Protein AF-A0A353EGK8-F1 (afdb_monomer_lite)

Structure (mmCIF, N/CA/C/O backbone):
data_AF-A0A353EGK8-F1
#
_entry.id   AF-A0A353EGK8-F1
#
loop_
_atom_site.group_PDB
_atom_site.id
_atom_site.type_symbol
_atom_site.label_atom_id
_atom_site.label_alt_id
_atom_site.label_comp_id
_atom_site.label_asym_id
_atom_site.label_entity_id
_atom_site.label_seq_id
_atom_site.pdbx_PDB_ins_code
_atom_site.Cartn_x
_atom_site.Cartn_y
_atom_site.Cartn_z
_atom_site.occupancy
_atom_site.B_iso_or_equiv
_atom_site.auth_seq_id
_atom_site.auth_comp_id
_atom_site.auth_asym_id
_atom_site.auth_atom_id
_atom_site.pdbx_PDB_model_num
ATOM 1 N N . MET A 1 1 ? -9.228 12.645 11.166 1.00 62.69 1 MET A N 1
ATOM 2 C CA . MET A 1 1 ? -10.429 12.181 10.434 1.00 62.69 1 MET A CA 1
ATOM 3 C C . MET A 1 1 ? -10.114 11.695 9.020 1.00 62.69 1 MET A C 1
ATOM 5 O O . MET A 1 1 ? -10.571 10.617 8.693 1.00 62.69 1 MET A O 1
ATOM 9 N N . THR A 1 2 ? -9.317 12.392 8.200 1.00 78.31 2 THR A N 1
ATOM 10 C CA . THR A 1 2 ? -8.982 11.916 6.832 1.00 78.31 2 THR A CA 1
ATOM 11 C C . THR A 1 2 ? -7.928 10.806 6.809 1.00 78.31 2 THR A C 1
ATOM 13 O O . THR A 1 2 ? -8.077 9.824 6.099 1.00 78.31 2 THR A O 1
ATOM 16 N N . THR A 1 3 ? -6.887 10.931 7.631 1.00 88.06 3 THR A N 1
ATOM 17 C CA . THR A 1 3 ? -5.777 9.972 7.723 1.00 88.06 3 THR A CA 1
ATOM 18 C C . THR A 1 3 ? -6.232 8.571 8.141 1.00 88.06 3 THR A C 1
ATOM 20 O O . THR A 1 3 ? -5.842 7.597 7.510 1.00 88.06 3 THR A O 1
ATOM 23 N N . GLN A 1 4 ? -7.110 8.486 9.149 1.00 92.06 4 GLN A N 1
ATOM 24 C CA . GLN A 1 4 ? -7.662 7.213 9.626 1.00 92.06 4 GLN A CA 1
ATOM 25 C C . GLN A 1 4 ? -8.452 6.498 8.528 1.00 92.06 4 GLN A C 1
ATOM 27 O O . GLN A 1 4 ? -8.209 5.329 8.286 1.00 92.06 4 GLN A O 1
ATOM 32 N N . LYS A 1 5 ? -9.285 7.225 7.767 1.00 92.44 5 LYS A N 1
ATOM 33 C CA . LYS A 1 5 ? -10.036 6.652 6.637 1.00 92.44 5 LYS A CA 1
ATOM 34 C C . LYS A 1 5 ? -9.133 5.974 5.604 1.00 92.44 5 LYS A C 1
ATOM 36 O O . LYS A 1 5 ? -9.522 4.970 5.026 1.00 92.44 5 LYS A O 1
ATOM 41 N N . VAL A 1 6 ? -7.935 6.515 5.366 1.00 92.94 6 VAL A N 1
ATOM 42 C CA . VAL A 1 6 ? -6.958 5.890 4.461 1.00 92.94 6 VAL A CA 1
ATOM 43 C C . VAL A 1 6 ? -6.434 4.583 5.046 1.00 92.94 6 VAL A C 1
ATOM 45 O O . VAL A 1 6 ? -6.333 3.598 4.323 1.00 92.94 6 VAL A O 1
ATOM 48 N N . ILE A 1 7 ? -6.103 4.568 6.339 1.00 94.62 7 ILE A N 1
ATOM 49 C CA . ILE A 1 7 ? -5.609 3.365 7.017 1.00 94.62 7 ILE A CA 1
ATOM 50 C C . ILE A 1 7 ? -6.693 2.284 7.032 1.00 94.62 7 ILE A C 1
ATOM 52 O O . ILE A 1 7 ? -6.400 1.143 6.681 1.00 94.62 7 ILE A O 1
ATOM 56 N N . ASP A 1 8 ? -7.930 2.654 7.356 1.00 94.25 8 ASP A N 1
ATOM 57 C CA . ASP A 1 8 ? -9.075 1.744 7.395 1.00 94.25 8 ASP A CA 1
ATOM 58 C C . ASP A 1 8 ? -9.338 1.148 6.002 1.00 94.25 8 ASP A C 1
ATOM 60 O O . ASP A 1 8 ? -9.357 -0.069 5.850 1.00 94.25 8 ASP A O 1
ATOM 64 N N . ALA A 1 9 ? -9.382 1.978 4.952 1.00 94.56 9 ALA A N 1
ATOM 65 C CA . ALA A 1 9 ? -9.556 1.500 3.578 1.00 94.56 9 ALA A CA 1
ATOM 66 C C . ALA A 1 9 ? -8.426 0.554 3.122 1.00 94.56 9 ALA A C 1
ATOM 68 O O . ALA A 1 9 ? -8.669 -0.410 2.395 1.00 94.56 9 ALA A O 1
ATOM 69 N N . ILE A 1 10 ? -7.179 0.804 3.547 1.00 94.81 10 ILE A N 1
ATOM 70 C CA . ILE A 1 10 ? -6.052 -0.105 3.279 1.00 94.81 10 ILE A CA 1
ATOM 71 C C . ILE A 1 10 ? -6.231 -1.421 4.040 1.00 94.81 10 ILE A C 1
ATOM 73 O O . ILE A 1 10 ? -6.016 -2.486 3.462 1.00 94.81 10 ILE A O 1
ATOM 77 N N . ARG A 1 11 ? -6.612 -1.360 5.319 1.00 93.06 11 ARG A N 1
ATOM 78 C CA . ARG A 1 11 ? -6.823 -2.536 6.169 1.00 93.06 11 ARG A CA 1
ATOM 79 C C . ARG A 1 11 ? -7.916 -3.435 5.598 1.00 93.06 11 ARG A C 1
ATOM 81 O O . ARG A 1 11 ? -7.691 -4.636 5.471 1.00 93.06 11 ARG A O 1
ATOM 88 N N . ASP A 1 12 ? -9.039 -2.848 5.204 1.00 92.56 12 ASP 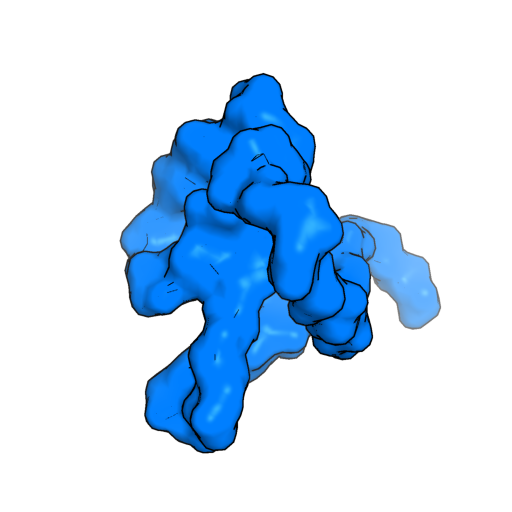A N 1
ATOM 89 C CA . ASP A 1 12 ? -10.187 -3.572 4.659 1.00 92.56 12 ASP A CA 1
ATOM 90 C C . ASP A 1 12 ? -9.844 -4.261 3.333 1.00 92.56 12 ASP A C 1
ATOM 92 O O . ASP A 1 12 ? -10.201 -5.418 3.120 1.00 92.56 12 ASP A O 1
ATOM 96 N N . ALA A 1 13 ? -9.090 -3.589 2.458 1.00 92.69 13 ALA A N 1
ATOM 97 C CA . ALA A 1 13 ? -8.689 -4.156 1.172 1.00 92.69 13 ALA A CA 1
ATOM 98 C C . ALA A 1 13 ? -7.634 -5.267 1.292 1.00 92.69 13 ALA A C 1
ATOM 100 O O . ALA A 1 13 ? -7.598 -6.184 0.471 1.00 92.69 13 ALA A O 1
ATOM 101 N N . VAL A 1 14 ? -6.732 -5.164 2.271 1.00 91.81 14 VAL A N 1
ATOM 102 C CA . VAL A 1 14 ? -5.616 -6.104 2.448 1.00 91.81 14 VAL A CA 1
ATOM 103 C C . VAL A 1 14 ? -6.026 -7.324 3.274 1.00 91.81 14 VAL A C 1
ATOM 105 O O . VAL A 1 14 ? -5.489 -8.413 3.055 1.00 91.81 14 VAL A O 1
ATOM 108 N N . GLY A 1 15 ? -6.976 -7.160 4.197 1.00 89.69 15 GLY A N 1
ATOM 109 C CA . GLY A 1 15 ? -7.412 -8.217 5.102 1.00 89.69 15 GLY A CA 1
ATOM 110 C C . GLY A 1 15 ? -6.290 -8.704 6.025 1.00 89.69 15 GLY A C 1
ATOM 111 O O . GLY A 1 15 ? -5.362 -7.967 6.371 1.00 89.69 15 GLY A O 1
ATOM 112 N N . ASP A 1 16 ? -6.375 -9.966 6.445 1.00 89.81 16 ASP A N 1
ATOM 113 C CA . ASP A 1 16 ? -5.363 -10.575 7.304 1.00 89.81 16 ASP A CA 1
ATOM 114 C C . ASP A 1 16 ? -4.150 -11.071 6.497 1.00 89.81 16 ASP A C 1
ATOM 116 O O . ASP A 1 16 ? -4.156 -12.124 5.858 1.00 89.81 16 ASP A O 1
ATOM 120 N N . ILE A 1 17 ? -3.063 -10.303 6.570 1.00 88.69 17 ILE A N 1
ATOM 121 C CA . ILE A 1 17 ? -1.789 -10.594 5.898 1.00 88.69 17 ILE A CA 1
ATOM 122 C C . ILE A 1 17 ? -1.165 -11.902 6.406 1.00 88.69 17 ILE A C 1
ATOM 124 O O . ILE A 1 17 ? -0.444 -12.563 5.655 1.00 88.69 17 ILE A O 1
ATOM 128 N N . ALA A 1 18 ? -1.397 -12.278 7.669 1.00 86.12 18 ALA A N 1
ATOM 129 C CA . ALA A 1 18 ? -0.756 -13.445 8.273 1.00 86.12 18 ALA A CA 1
ATOM 130 C C . ALA A 1 18 ? -1.273 -14.765 7.685 1.00 86.12 18 ALA A C 1
ATOM 132 O O . ALA A 1 18 ? -0.541 -15.755 7.662 1.00 86.12 18 ALA A O 1
ATOM 133 N N . THR A 1 19 ? -2.508 -14.769 7.185 1.00 87.56 19 THR A N 1
ATOM 134 C CA . THR A 1 19 ? -3.171 -15.949 6.617 1.00 87.56 19 THR A CA 1
ATOM 135 C C . THR A 1 19 ? -3.148 -15.978 5.086 1.00 87.56 19 THR A C 1
ATOM 137 O O . THR A 1 19 ? -3.524 -16.985 4.483 1.00 87.56 19 THR A O 1
ATOM 140 N N . ALA A 1 20 ? -2.651 -14.921 4.437 1.00 87.12 20 ALA A N 1
ATOM 141 C CA . ALA A 1 20 ? -2.570 -14.839 2.984 1.00 87.12 20 ALA A CA 1
ATOM 142 C C . ALA A 1 20 ? -1.551 -15.838 2.399 1.00 87.12 20 ALA A C 1
ATOM 144 O O . ALA A 1 20 ? -0.363 -15.808 2.725 1.00 87.12 20 ALA A O 1
ATOM 145 N N . THR A 1 21 ? -1.990 -16.683 1.457 1.00 86.69 21 THR A N 1
ATOM 146 C CA . THR A 1 21 ? -1.118 -17.638 0.736 1.00 86.69 21 THR A CA 1
ATOM 147 C C . THR A 1 21 ? 0.001 -16.938 -0.040 1.00 86.69 21 THR A C 1
ATOM 149 O O . THR A 1 21 ? 1.094 -17.475 -0.198 1.00 86.69 21 THR A O 1
ATOM 152 N N . SER A 1 22 ? -0.258 -15.724 -0.526 1.00 88.19 22 SER A N 1
ATOM 153 C CA . SER A 1 22 ? 0.737 -14.832 -1.121 1.00 88.19 22 SER A CA 1
ATOM 154 C C . SER A 1 22 ? 0.616 -13.475 -0.450 1.00 88.19 22 SER A C 1
ATOM 156 O O . SER A 1 22 ? -0.461 -12.884 -0.454 1.00 88.19 22 SER A O 1
ATOM 158 N N . LYS A 1 23 ? 1.709 -12.995 0.151 1.00 90.19 23 LYS A N 1
ATOM 159 C CA . LYS A 1 23 ? 1.692 -11.743 0.912 1.00 90.19 23 LYS A CA 1
ATOM 160 C C . LYS A 1 23 ? 1.398 -10.569 -0.028 1.00 90.19 23 LYS A C 1
ATOM 162 O O . LYS A 1 23 ? 2.200 -10.332 -0.935 1.00 90.19 23 LYS A O 1
ATOM 167 N N . PRO A 1 24 ? 0.286 -9.840 0.167 1.00 93.75 24 PRO A N 1
ATOM 168 C CA . PRO A 1 24 ? -0.020 -8.684 -0.657 1.00 93.75 24 PRO A CA 1
ATOM 169 C C . PRO A 1 24 ? 0.991 -7.562 -0.409 1.00 93.75 24 PRO A C 1
ATOM 171 O O . PRO A 1 24 ? 1.611 -7.463 0.654 1.00 93.75 24 PRO A O 1
ATOM 174 N N . VAL A 1 25 ? 1.130 -6.691 -1.404 1.00 95.69 25 VAL A N 1
ATOM 175 C CA . VAL A 1 25 ? 1.950 -5.479 -1.330 1.00 95.69 25 VAL A CA 1
ATOM 176 C C . VAL A 1 25 ? 1.108 -4.281 -1.745 1.00 95.69 25 VAL A C 1
ATOM 178 O O . VAL A 1 25 ? 0.288 -4.379 -2.659 1.00 95.69 25 VAL A O 1
ATOM 181 N N . LEU A 1 26 ? 1.313 -3.142 -1.090 1.00 96.81 26 LEU A N 1
ATOM 182 C CA . LEU A 1 26 ? 0.707 -1.882 -1.501 1.00 96.81 26 LEU A CA 1
ATOM 183 C C . LEU A 1 26 ? 1.631 -1.191 -2.500 1.00 96.81 26 LEU A C 1
ATOM 185 O O . LEU A 1 26 ? 2.776 -0.877 -2.175 1.00 96.81 26 LEU A O 1
ATOM 189 N N . LEU A 1 27 ? 1.127 -0.953 -3.707 1.00 97.31 27 LEU A N 1
ATOM 190 C CA . LEU A 1 27 ? 1.877 -0.319 -4.785 1.00 97.31 27 LEU A CA 1
ATOM 191 C C . LEU A 1 27 ? 1.449 1.145 -4.946 1.00 97.31 27 LEU A C 1
ATOM 193 O O . LEU A 1 27 ? 0.263 1.441 -5.098 1.00 97.31 27 LEU A O 1
ATOM 197 N N . THR A 1 28 ? 2.410 2.066 -4.908 1.00 97.12 28 THR A N 1
ATOM 198 C CA . THR A 1 28 ? 2.182 3.518 -4.964 1.00 97.12 28 THR A CA 1
ATOM 199 C C . THR A 1 28 ? 3.074 4.194 -6.005 1.00 97.12 28 THR A C 1
ATOM 201 O O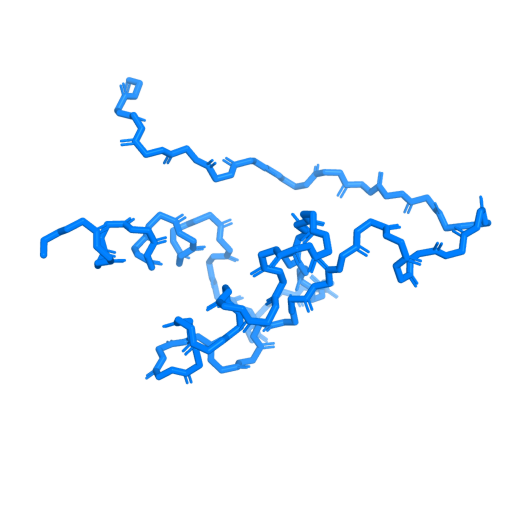 . THR A 1 28 ? 3.968 3.586 -6.593 1.00 97.12 28 THR A O 1
ATOM 204 N N . TYR A 1 29 ? 2.882 5.495 -6.220 1.00 97.31 29 TYR A N 1
ATOM 205 C CA . TYR A 1 29 ? 3.904 6.320 -6.867 1.00 97.31 29 TYR A CA 1
ATOM 206 C C . TYR A 1 29 ? 5.084 6.563 -5.905 1.00 97.31 29 TYR A C 1
ATOM 208 O O . TYR A 1 29 ? 4.949 6.413 -4.686 1.00 97.31 29 TYR A O 1
ATOM 216 N N . MET A 1 30 ? 6.267 6.858 -6.450 1.00 97.69 30 MET A N 1
ATOM 217 C CA . MET A 1 30 ? 7.511 7.005 -5.674 1.00 97.69 30 MET A CA 1
ATOM 218 C C . MET A 1 30 ? 7.486 8.188 -4.713 1.00 97.69 30 MET A C 1
ATOM 220 O O . MET A 1 30 ? 7.966 8.068 -3.587 1.00 97.69 30 MET A O 1
ATOM 224 N N . ASP A 1 31 ? 6.915 9.305 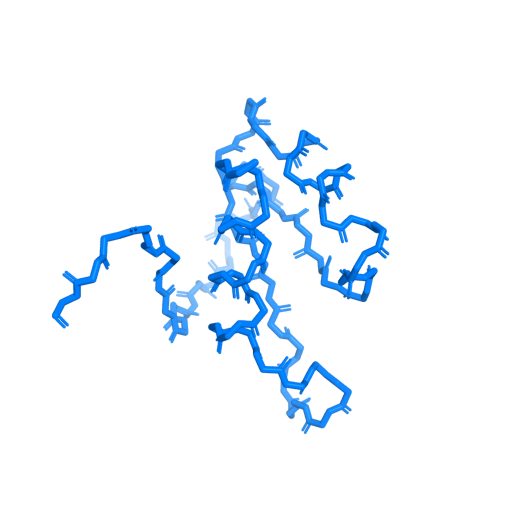-5.147 1.00 97.88 31 ASP A N 1
ATOM 225 C CA . ASP A 1 31 ? 6.798 10.551 -4.388 1.00 97.88 31 ASP A CA 1
ATOM 226 C C . ASP A 1 31 ? 6.056 10.372 -3.055 1.00 97.88 31 ASP A C 1
ATOM 228 O O . ASP A 1 31 ? 6.424 10.984 -2.050 1.00 97.88 31 ASP A O 1
ATOM 232 N N . ILE A 1 32 ? 5.067 9.476 -3.014 1.00 96.94 32 ILE A N 1
ATOM 233 C CA . ILE A 1 32 ? 4.262 9.215 -1.815 1.00 96.94 32 ILE A CA 1
ATOM 234 C C . ILE A 1 32 ? 4.672 7.956 -1.042 1.00 96.94 32 ILE A C 1
ATOM 236 O O . ILE A 1 32 ? 4.241 7.790 0.099 1.00 96.94 32 ILE A O 1
ATOM 240 N N . ARG A 1 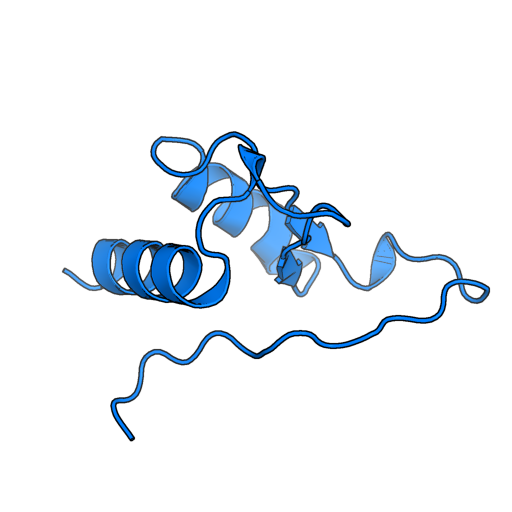33 ? 5.517 7.076 -1.601 1.00 97.81 33 ARG A N 1
ATOM 241 C CA . ARG A 1 33 ? 5.818 5.747 -1.024 1.00 97.81 33 ARG A CA 1
ATOM 242 C C . ARG A 1 33 ? 6.270 5.814 0.438 1.00 97.81 33 ARG A C 1
ATOM 244 O O . ARG A 1 33 ? 5.729 5.111 1.292 1.00 97.81 33 ARG A O 1
ATOM 251 N N . ARG A 1 34 ? 7.243 6.683 0.747 1.00 96.75 34 ARG A N 1
ATOM 252 C CA . ARG A 1 34 ? 7.749 6.871 2.122 1.00 96.75 34 ARG A CA 1
ATOM 253 C C . ARG A 1 34 ? 6.640 7.341 3.060 1.00 96.75 34 ARG A C 1
ATOM 255 O O . ARG A 1 34 ? 6.522 6.812 4.161 1.00 96.75 34 ARG A O 1
ATOM 262 N N . TYR A 1 35 ? 5.849 8.321 2.632 1.00 96.44 35 TYR A N 1
ATOM 263 C CA . TYR A 1 35 ? 4.774 8.888 3.443 1.00 96.44 35 TYR A CA 1
ATOM 264 C C . TYR A 1 35 ? 3.685 7.856 3.726 1.00 96.44 35 TYR A C 1
ATOM 266 O O . TYR A 1 35 ? 3.262 7.733 4.871 1.00 96.44 35 TYR A O 1
ATOM 274 N N . VAL A 1 36 ? 3.306 7.053 2.728 1.00 96.38 36 VAL A N 1
ATOM 275 C CA . VAL A 1 36 ? 2.347 5.954 2.894 1.00 96.38 36 VAL A CA 1
ATOM 276 C C . VAL A 1 36 ? 2.892 4.886 3.843 1.00 96.38 36 VAL A C 1
ATOM 278 O O . VAL A 1 36 ? 2.157 4.438 4.718 1.00 96.38 36 VAL A O 1
ATOM 281 N N . LYS A 1 37 ? 4.178 4.509 3.750 1.00 96.88 37 LYS A N 1
ATOM 282 C CA . LYS A 1 37 ? 4.749 3.552 4.712 1.00 96.88 37 LYS A CA 1
ATOM 283 C C . LYS A 1 37 ? 4.712 4.103 6.134 1.00 96.88 37 LYS A C 1
ATOM 285 O O . LYS A 1 37 ? 4.244 3.407 7.022 1.00 96.88 37 LYS A O 1
ATOM 290 N N . VAL A 1 38 ? 5.165 5.342 6.342 1.00 95.81 38 VAL A N 1
ATOM 291 C CA . VAL A 1 38 ? 5.132 5.993 7.664 1.00 95.81 38 VAL A CA 1
ATOM 292 C C . VAL A 1 38 ? 3.706 6.057 8.209 1.00 95.81 38 VAL A C 1
ATOM 294 O O . VAL A 1 38 ? 3.501 5.755 9.380 1.00 95.81 38 VAL A O 1
ATOM 297 N N . LEU A 1 39 ? 2.738 6.392 7.354 1.00 94.69 39 LEU A N 1
ATOM 298 C CA . LEU A 1 39 ? 1.324 6.468 7.698 1.00 94.69 39 LEU A CA 1
ATOM 299 C C . LEU A 1 39 ? 0.789 5.145 8.264 1.00 94.69 39 LEU A C 1
ATOM 301 O O . LEU A 1 39 ? 0.144 5.151 9.307 1.00 94.69 39 LEU A O 1
ATOM 305 N N . ILE A 1 40 ? 1.062 4.021 7.597 1.00 94.88 40 ILE A N 1
ATOM 306 C CA . ILE A 1 40 ? 0.498 2.724 7.998 1.00 94.88 40 ILE A CA 1
ATOM 307 C C . ILE A 1 40 ? 1.333 1.990 9.053 1.00 94.88 40 ILE A C 1
ATOM 309 O O . ILE A 1 40 ? 0.848 1.028 9.642 1.00 94.88 40 ILE A O 1
ATOM 313 N N . SER A 1 41 ? 2.588 2.386 9.291 1.00 93.31 41 SER A N 1
ATOM 314 C CA . SER A 1 41 ? 3.515 1.631 10.151 1.00 93.31 41 SER A CA 1
ATOM 315 C C . SER A 1 41 ? 3.027 1.441 11.590 1.00 93.31 41 SER A C 1
ATOM 317 O O . SER A 1 41 ? 3.403 0.454 12.207 1.00 93.31 41 SER A O 1
ATOM 319 N N . GLY A 1 42 ? 2.197 2.343 12.123 1.00 91.19 42 GLY A N 1
ATOM 320 C CA . GLY A 1 42 ? 1.636 2.200 13.474 1.00 91.19 42 GLY A CA 1
ATOM 321 C C . GLY A 1 42 ? 0.524 1.152 13.594 1.00 91.19 42 GLY A C 1
ATOM 322 O O . GLY A 1 42 ? 0.129 0.815 14.704 1.00 91.19 42 GLY A O 1
ATOM 323 N N . GLU A 1 43 ? 0.008 0.652 12.469 1.00 91.88 43 GLU A N 1
ATOM 324 C CA . GLU A 1 43 ? -1.266 -0.072 12.420 1.00 91.88 43 GLU A CA 1
ATOM 325 C C . GLU A 1 43 ? -1.260 -1.317 11.516 1.00 91.88 43 GLU A C 1
ATOM 327 O O . GLU A 1 43 ? -2.027 -2.255 11.753 1.00 91.88 43 GLU A O 1
ATOM 332 N N . ILE A 1 44 ? -0.420 -1.329 10.477 1.00 92.88 44 ILE A N 1
ATOM 333 C CA . ILE A 1 44 ? -0.294 -2.391 9.468 1.00 92.88 44 ILE A CA 1
ATOM 334 C C . ILE A 1 44 ? 1.198 -2.595 9.147 1.00 92.88 44 ILE A C 1
ATOM 336 O O . ILE A 1 44 ? 1.667 -2.426 8.018 1.00 92.88 44 ILE A O 1
ATOM 340 N N . GLU A 1 45 ? 1.987 -2.923 10.170 1.00 90.25 45 GLU A N 1
ATOM 341 C CA . GLU A 1 45 ? 3.452 -2.976 10.074 1.00 90.25 45 GLU A CA 1
ATOM 342 C C . GLU A 1 45 ? 3.952 -3.965 9.005 1.00 90.25 45 GLU A C 1
ATOM 344 O O . GLU A 1 45 ? 4.856 -3.640 8.225 1.00 90.25 45 GLU A O 1
ATOM 349 N N . ALA A 1 46 ? 3.311 -5.136 8.919 1.00 91.31 46 ALA A N 1
ATOM 350 C CA . ALA A 1 46 ? 3.695 -6.232 8.030 1.00 91.31 46 ALA A CA 1
ATOM 351 C C . ALA A 1 46 ? 3.465 -5.948 6.533 1.00 91.31 46 ALA A C 1
ATOM 353 O O . ALA A 1 46 ? 4.013 -6.664 5.692 1.00 91.31 46 ALA A O 1
ATOM 354 N N . LEU A 1 47 ? 2.680 -4.922 6.179 1.00 95.31 47 LEU A N 1
ATOM 355 C CA . LEU A 1 47 ? 2.404 -4.592 4.782 1.00 95.31 47 LEU A CA 1
ATOM 356 C C . LEU A 1 47 ? 3.613 -3.899 4.144 1.00 95.31 47 LEU A C 1
ATOM 358 O O . LEU A 1 47 ? 4.055 -2.823 4.572 1.00 95.31 47 LEU A O 1
ATOM 362 N N . ALA A 1 48 ? 4.148 -4.512 3.091 1.00 95.50 48 ALA A N 1
ATOM 363 C CA . ALA A 1 48 ? 5.163 -3.884 2.261 1.00 95.50 48 ALA A CA 1
ATOM 364 C C . ALA A 1 48 ? 4.523 -2.781 1.410 1.00 95.50 48 ALA A C 1
ATOM 366 O O . ALA A 1 48 ? 3.505 -3.001 0.757 1.00 95.50 48 ALA A O 1
ATOM 367 N N . VAL A 1 49 ? 5.149 -1.603 1.404 1.00 97.19 49 VAL A N 1
ATOM 368 C CA . VAL A 1 49 ? 4.778 -0.488 0.525 1.00 97.19 49 VAL A CA 1
ATOM 369 C C . VAL A 1 49 ? 5.902 -0.302 -0.479 1.00 97.19 49 VAL A C 1
ATOM 371 O O . VAL A 1 49 ? 7.036 0.009 -0.086 1.00 97.19 49 VAL A O 1
ATOM 374 N N . LEU A 1 50 ? 5.580 -0.512 -1.749 1.00 97.06 50 LEU A N 1
ATOM 375 C CA . LEU A 1 50 ? 6.477 -0.408 -2.893 1.00 97.06 50 LEU A CA 1
ATOM 376 C C . LEU A 1 50 ? 6.006 0.711 -3.815 1.00 97.06 50 LEU A C 1
ATOM 378 O O . LEU A 1 50 ? 4.829 1.057 -3.859 1.00 97.06 50 LEU A O 1
ATOM 382 N N . SER A 1 51 ? 6.932 1.250 -4.585 1.00 97.00 51 SER A N 1
ATOM 383 C CA . SER A 1 51 ? 6.673 2.164 -5.680 1.00 97.00 51 SER A CA 1
ATOM 384 C C . SER A 1 51 ? 6.771 1.444 -7.018 1.00 97.00 51 SER A C 1
ATOM 386 O O . SER A 1 51 ? 7.538 0.494 -7.167 1.00 97.00 51 SER A O 1
ATOM 388 N N . TYR A 1 52 ? 6.050 1.932 -8.027 1.00 95.19 52 TYR A N 1
ATOM 389 C CA . TYR A 1 52 ? 6.140 1.385 -9.388 1.00 95.19 52 TYR A CA 1
ATOM 390 C C . TYR A 1 52 ? 7.574 1.358 -9.946 1.00 95.19 52 TYR A C 1
ATOM 392 O O . TYR A 1 52 ? 7.913 0.466 -10.712 1.00 95.19 52 TYR A O 1
ATOM 400 N N . GLN A 1 53 ? 8.428 2.309 -9.557 1.00 93.81 53 GLN A N 1
ATOM 401 C CA . GLN A 1 53 ? 9.824 2.388 -10.011 1.00 93.81 53 GLN A CA 1
ATOM 402 C C . GLN A 1 53 ? 10.762 1.392 -9.316 1.00 93.81 53 GLN A C 1
ATOM 404 O O . GLN A 1 53 ? 11.853 1.147 -9.823 1.00 93.81 53 GLN A O 1
ATOM 409 N N . GLU A 1 54 ? 10.364 0.815 -8.179 1.00 94.19 54 GLU A N 1
ATOM 410 C CA . GLU A 1 54 ? 11.112 -0.270 -7.528 1.00 94.19 54 GLU A CA 1
ATOM 411 C C . GLU A 1 54 ? 10.904 -1.622 -8.238 1.00 94.19 54 GLU A C 1
ATOM 413 O O . GLU A 1 54 ? 11.615 -2.582 -7.943 1.00 94.19 54 GLU A O 1
ATOM 418 N N . LEU A 1 55 ? 9.956 -1.713 -9.181 1.00 93.56 55 LEU A N 1
ATOM 419 C CA . LEU A 1 55 ? 9.694 -2.922 -9.958 1.00 93.56 55 LEU A CA 1
ATOM 420 C C . LEU A 1 55 ? 10.618 -3.009 -11.179 1.00 93.56 55 LEU A C 1
ATOM 422 O O . LEU A 1 55 ? 10.784 -2.048 -11.933 1.00 93.56 55 LEU A O 1
ATOM 426 N N . THR A 1 56 ? 11.193 -4.189 -11.408 1.00 91.69 56 THR A N 1
ATOM 427 C CA . THR A 1 56 ? 11.913 -4.478 -12.652 1.00 91.69 56 THR A CA 1
ATOM 428 C C . THR A 1 56 ? 10.925 -4.751 -13.786 1.00 91.69 56 THR A C 1
ATOM 430 O O . THR A 1 56 ? 9.777 -5.135 -13.560 1.00 91.69 56 THR A O 1
ATOM 433 N N . LYS A 1 57 ? 11.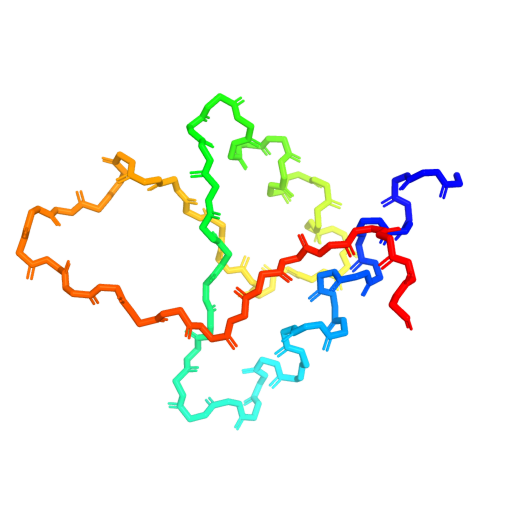375 -4.570 -15.033 1.00 87.50 57 LYS A N 1
ATOM 434 C CA . LYS A 1 57 ? 10.536 -4.762 -16.230 1.00 87.50 57 LYS A CA 1
ATOM 435 C C . LYS A 1 57 ? 10.058 -6.205 -16.422 1.00 87.50 57 LYS A C 1
ATOM 437 O O . LYS A 1 57 ? 9.102 -6.422 -17.155 1.00 87.50 57 LYS A O 1
ATOM 442 N N . ASP A 1 58 ? 10.707 -7.157 -15.759 1.00 92.75 58 ASP A N 1
ATOM 443 C CA . ASP A 1 58 ? 10.429 -8.588 -15.891 1.00 92.75 58 ASP A CA 1
ATOM 444 C C . ASP A 1 58 ? 9.389 -9.093 -14.873 1.00 92.75 58 ASP A C 1
ATOM 446 O O . ASP A 1 58 ? 9.048 -10.276 -14.865 1.00 92.75 58 ASP A O 1
ATOM 450 N N . ILE A 1 59 ? 8.878 -8.218 -13.996 1.00 90.12 59 ILE A N 1
ATOM 451 C CA . ILE A 1 59 ? 7.865 -8.571 -12.996 1.00 90.12 59 ILE A CA 1
ATOM 452 C C . ILE A 1 59 ? 6.464 -8.334 -13.562 1.00 90.12 59 ILE A C 1
ATOM 454 O O . ILE A 1 59 ? 6.104 -7.218 -13.936 1.00 90.12 59 ILE A O 1
ATOM 458 N N . ASN A 1 60 ? 5.634 -9.377 -13.532 1.00 90.06 60 ASN A N 1
ATOM 459 C CA . ASN A 1 60 ? 4.201 -9.261 -13.782 1.00 90.06 60 ASN A CA 1
ATOM 460 C C . ASN A 1 60 ? 3.476 -8.880 -12.490 1.00 90.06 60 ASN A C 1
ATOM 462 O O . ASN A 1 60 ? 3.568 -9.579 -11.480 1.00 90.06 60 ASN A O 1
ATOM 466 N N . VAL A 1 61 ? 2.736 -7.774 -12.528 1.00 90.81 61 VAL A N 1
ATOM 467 C CA . VAL A 1 61 ? 1.920 -7.313 -11.402 1.00 90.81 61 VAL A CA 1
ATOM 468 C C . VAL A 1 61 ? 0.498 -7.825 -11.580 1.00 90.81 61 VAL A C 1
ATOM 470 O O . VAL A 1 61 ? -0.141 -7.539 -12.590 1.00 90.81 61 VAL A O 1
ATOM 473 N N . HIS A 1 62 ? -0.013 -8.537 -10.578 1.00 92.31 62 HIS A N 1
ATOM 474 C CA . HIS A 1 62 ? -1.414 -8.944 -10.511 1.00 92.31 62 HIS A CA 1
ATOM 475 C C . HIS A 1 62 ? -2.161 -8.031 -9.531 1.00 92.31 62 HIS A C 1
ATOM 477 O O . HIS A 1 62 ? -1.910 -8.109 -8.326 1.00 92.31 62 HIS A O 1
ATOM 483 N N . PRO A 1 63 ? -3.056 -7.145 -10.007 1.00 92.69 63 PRO A N 1
ATOM 484 C CA . PRO A 1 63 ? -3.846 -6.302 -9.120 1.00 92.69 63 PRO A CA 1
ATOM 485 C C . PRO A 1 63 ? -4.829 -7.154 -8.313 1.00 92.69 63 PRO A C 1
ATOM 487 O O . PRO A 1 63 ? -5.650 -7.861 -8.890 1.00 92.69 63 PRO A O 1
ATOM 490 N N . LEU A 1 64 ? -4.758 -7.063 -6.984 1.00 92.19 64 LEU A N 1
ATOM 491 C CA . LEU A 1 64 ? -5.738 -7.689 -6.084 1.00 92.19 64 LEU A CA 1
ATOM 492 C C . LEU A 1 64 ? -6.945 -6.774 -5.828 1.00 92.19 64 LEU A C 1
ATOM 494 O O . LEU A 1 64 ? -8.040 -7.244 -5.547 1.00 92.19 64 LEU A O 1
ATOM 498 N N . GLY A 1 65 ? -6.739 -5.463 -5.948 1.00 92.44 65 GLY A N 1
ATOM 499 C CA . GLY A 1 65 ? -7.739 -4.429 -5.726 1.00 92.44 65 GLY A CA 1
ATOM 500 C C . GLY A 1 65 ? -7.110 -3.040 -5.797 1.00 92.44 65 GLY A C 1
ATOM 501 O O . GLY A 1 65 ? -5.898 -2.899 -5.992 1.00 92.44 65 GLY A O 1
ATOM 502 N N . ARG A 1 66 ? -7.932 -2.002 -5.636 1.00 93.56 66 ARG A N 1
ATOM 503 C CA . ARG A 1 66 ? -7.488 -0.607 -5.556 1.00 93.56 66 ARG A CA 1
ATOM 504 C C . ARG A 1 66 ? -8.089 0.033 -4.315 1.00 93.56 66 ARG A C 1
ATOM 506 O O . ARG A 1 66 ? -9.277 -0.117 -4.070 1.00 93.56 66 ARG A O 1
ATOM 513 N N . ILE A 1 67 ? -7.272 0.768 -3.569 1.00 94.00 67 ILE A N 1
ATOM 514 C CA . ILE A 1 67 ? -7.745 1.530 -2.414 1.00 94.00 67 ILE A CA 1
ATOM 515 C C . ILE A 1 67 ? -8.513 2.752 -2.918 1.00 94.00 67 ILE A C 1
ATOM 517 O O . ILE A 1 67 ? -7.955 3.575 -3.652 1.00 94.00 67 ILE A O 1
ATOM 521 N N . THR A 1 68 ? -9.777 2.867 -2.524 1.00 90.25 68 THR A N 1
ATOM 522 C CA . THR A 1 68 ? -10.649 4.015 -2.792 1.00 90.25 68 THR A CA 1
ATOM 523 C C . THR A 1 68 ? -11.167 4.563 -1.468 1.00 90.25 68 THR A C 1
ATOM 525 O O . THR A 1 68 ? -11.380 3.814 -0.523 1.00 90.25 68 THR A O 1
ATOM 528 N N . LEU A 1 69 ? -11.333 5.884 -1.383 1.00 85.75 69 LEU A N 1
ATOM 529 C CA . LEU A 1 69 ? -11.879 6.554 -0.190 1.00 85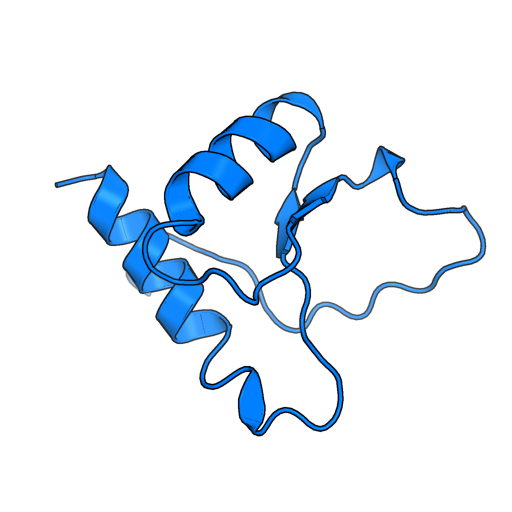.75 69 LEU A CA 1
ATOM 530 C C . LEU A 1 69 ? -13.344 6.971 -0.372 1.00 85.75 69 LEU A C 1
ATOM 532 O O . LEU A 1 69 ? -13.919 7.600 0.512 1.00 85.75 69 LEU A O 1
ATOM 536 N N . GLU A 1 70 ? -13.911 6.669 -1.536 1.00 76.31 70 GLU A N 1
ATOM 537 C CA . GLU A 1 70 ? -15.305 6.915 -1.881 1.00 76.31 70 GLU A CA 1
ATOM 538 C C . GLU A 1 70 ? -16.115 5.654 -1.561 1.00 76.31 70 GLU A C 1
ATOM 540 O O . GLU A 1 70 ? -15.674 4.543 -1.863 1.00 76.31 70 GLU A O 1
ATOM 545 N N . GLU A 1 71 ? -17.274 5.834 -0.927 1.00 55.06 71 GLU A N 1
ATOM 546 C CA . GLU A 1 71 ? -18.287 4.786 -0.784 1.00 55.06 71 GLU A CA 1
ATOM 547 C C . GLU A 1 71 ? -18.885 4.517 -2.176 1.00 55.06 71 GLU A C 1
ATOM 549 O O . GLU A 1 71 ? -19.308 5.461 -2.848 1.00 55.06 71 GLU A O 1
ATOM 554 N N . ILE A 1 72 ? -18.884 3.256 -2.621 1.00 46.22 72 ILE A N 1
ATOM 555 C CA . ILE A 1 72 ? -19.719 2.804 -3.747 1.00 46.22 72 ILE A CA 1
ATOM 556 C C . ILE A 1 72 ? -21.072 2.384 -3.184 1.00 46.22 72 ILE A C 1
ATOM 558 O O . ILE A 1 72 ? -21.060 1.608 -2.200 1.00 46.22 72 ILE A O 1
#

Radius of gyration: 12.45 Å; chains: 1; bounding box: 32×30×30 Å

Secondary structure (DSSP, 8-state):
-HHHHHHHHHHHHH--TTT-SS--EEEE-HHHHHHHHHHHTTT-TT-EEEEGGGS-TTPPP--------S--

Foldseek 3Di:
DVLVLQLVLVCVLQDDQVPDPDRDEAEDAPVCQVVVQVSNCVPCVVHHGYYPVVDDPPDDDDDSDDRDSDDD

Sequence (72 aa):
MTTQKVIDAIRDAVGDIATATSKPVLLTYMDIRRYVKVLISGEIEALAVLSYQELTKDINVHPLGRITLEEI

pLDDT: mean 91.01, std 8.69, range [46.22, 97.88]